Protein AF-A0A368T294-F1 (afdb_monomer_lite)

Radius of gyration: 15.67 Å; chains: 1; bounding box: 38×42×35 Å

Secondary structure (DSSP, 8-state):
-HHHHHHHHHHHTT----EEEEEETT---HHHHHHTTEEEEEESSSBHHHHHHHHHHHHTSPPPSEEEE-----SS--TTBPPHHHHHHHHTTSSSEEEESS--TTTTTS-TTHHHHHHHHHHT-----PPPPPPPHHHHHHHHHTSTT-------

Structure (mmCIF, N/CA/C/O backbone):
data_AF-A0A368T294-F1
#
_entry.id   AF-A0A368T294-F1
#
loop_
_atom_site.group_PDB
_atom_site.id
_atom_site.type_symbol
_atom_site.label_atom_id
_atom_site.label_alt_id
_atom_site.label_comp_id
_atom_site.label_asym_id
_atom_site.label_entity_id
_atom_site.label_seq_id
_atom_site.pdbx_PDB_ins_code
_atom_site.Cartn_x
_atom_site.Cartn_y
_atom_site.Cartn_z
_atom_site.occupancy
_atom_site.B_iso_or_equiv
_atom_site.auth_seq_id
_atom_site.auth_comp_id
_atom_site.auth_asym_id
_atom_site.auth_atom_id
_atom_site.pdbx_PDB_model_num
ATOM 1 N N . ALA A 1 1 ? -0.582 8.524 8.062 1.00 84.06 1 ALA A N 1
ATOM 2 C CA . ALA A 1 1 ? -1.805 9.298 7.798 1.00 84.06 1 ALA A CA 1
ATOM 3 C C . ALA A 1 1 ? -2.831 8.399 7.159 1.00 84.06 1 ALA A C 1
ATOM 5 O O . ALA A 1 1 ? -3.602 7.844 7.912 1.00 84.06 1 ALA A O 1
ATOM 6 N N . VAL A 1 2 ? -2.817 8.167 5.839 1.00 92.31 2 VAL A N 1
ATOM 7 C CA . VAL A 1 2 ? -3.851 7.325 5.200 1.00 92.31 2 VAL A CA 1
ATOM 8 C C . VAL A 1 2 ? -3.844 5.894 5.747 1.00 92.31 2 VAL A C 1
ATOM 10 O O . VAL A 1 2 ? -4.870 5.437 6.234 1.00 92.31 2 VAL A O 1
ATOM 13 N N . ALA A 1 3 ? -2.692 5.217 5.757 1.00 95.88 3 ALA A N 1
ATOM 14 C CA . ALA A 1 3 ? -2.597 3.867 6.315 1.00 95.88 3 ALA A CA 1
ATOM 15 C C . ALA A 1 3 ? -3.043 3.818 7.792 1.00 95.88 3 ALA A C 1
ATOM 17 O O . ALA A 1 3 ? -3.875 2.997 8.158 1.00 95.88 3 ALA A O 1
ATOM 18 N N . ASP A 1 4 ? -2.581 4.757 8.620 1.00 95.12 4 ASP A N 1
ATOM 19 C CA . ASP A 1 4 ? -2.956 4.825 10.043 1.00 95.12 4 ASP A CA 1
ATOM 20 C C . ASP A 1 4 ? -4.453 5.086 10.253 1.00 95.12 4 ASP A C 1
ATOM 22 O O . ASP A 1 4 ? -5.078 4.433 11.083 1.00 95.12 4 ASP A O 1
ATOM 26 N N . LEU A 1 5 ? -5.044 5.980 9.455 1.00 94.94 5 LEU A N 1
ATOM 27 C CA . LEU A 1 5 ? -6.477 6.272 9.447 1.00 94.94 5 LEU A CA 1
ATOM 28 C C . LEU A 1 5 ? -7.288 5.009 9.155 1.00 94.94 5 LEU A C 1
ATOM 30 O O . LEU A 1 5 ? -8.216 4.691 9.890 1.00 94.94 5 LEU A O 1
ATOM 34 N N . TYR A 1 6 ? -6.923 4.264 8.111 1.00 95.69 6 TYR A N 1
ATOM 35 C CA . TYR A 1 6 ? -7.619 3.027 7.762 1.00 95.69 6 TYR A CA 1
ATOM 36 C C . TYR A 1 6 ? -7.386 1.924 8.794 1.00 95.69 6 TYR A C 1
ATOM 38 O O . TYR A 1 6 ? -8.312 1.180 9.107 1.00 95.69 6 TYR A O 1
ATOM 46 N N . ARG A 1 7 ? -6.179 1.832 9.359 1.00 95.06 7 ARG A N 1
ATOM 47 C CA . ARG A 1 7 ? -5.865 0.860 10.408 1.00 95.06 7 ARG A CA 1
ATOM 48 C C . ARG A 1 7 ? -6.696 1.104 11.668 1.00 95.06 7 ARG A C 1
ATOM 50 O O . ARG A 1 7 ? -7.287 0.158 12.190 1.00 95.06 7 ARG A O 1
ATOM 57 N N . ALA A 1 8 ? -6.794 2.358 12.110 1.00 94.00 8 ALA A N 1
ATOM 58 C CA . ALA A 1 8 ? -7.639 2.757 13.233 1.00 94.00 8 ALA A CA 1
ATOM 59 C C . ALA A 1 8 ? -9.119 2.499 12.920 1.00 94.00 8 ALA A C 1
ATOM 61 O O . ALA A 1 8 ? -9.805 1.814 13.673 1.00 94.00 8 ALA A O 1
ATOM 62 N N . TRP A 1 9 ? -9.581 2.929 11.743 1.00 94.19 9 TRP A N 1
ATOM 63 C CA . TRP A 1 9 ? -10.969 2.755 11.324 1.00 94.19 9 TRP A CA 1
ATOM 64 C C . TRP A 1 9 ? -11.402 1.286 11.234 1.00 94.19 9 TRP A C 1
ATOM 66 O O . TRP A 1 9 ? -12.525 0.945 11.598 1.00 94.19 9 TRP A O 1
ATOM 76 N N . TYR A 1 10 ? -10.529 0.392 10.767 1.00 94.62 10 TYR A N 1
ATOM 77 C CA . TYR A 1 10 ? -10.791 -1.047 10.781 1.00 94.62 10 TYR A CA 1
ATOM 78 C C . TYR A 1 10 ? -10.811 -1.617 12.199 1.00 94.62 10 TYR A C 1
ATOM 80 O O . TYR A 1 10 ? -11.709 -2.399 12.516 1.00 94.62 10 TYR A O 1
ATOM 88 N N . THR A 1 11 ? -9.876 -1.192 13.052 1.00 93.44 11 THR A N 1
ATOM 89 C CA . THR A 1 11 ? -9.795 -1.627 14.455 1.00 93.44 11 THR A CA 1
ATOM 90 C C . THR A 1 11 ? -11.066 -1.266 15.225 1.00 93.44 11 THR A C 1
ATOM 92 O O . THR A 1 11 ? -11.658 -2.143 15.851 1.00 93.44 11 THR A O 1
ATOM 95 N N . ASP A 1 12 ? -11.568 -0.036 15.080 1.00 92.62 12 ASP A N 1
ATOM 96 C CA . ASP A 1 12 ? -12.815 0.427 15.715 1.00 92.62 12 ASP A CA 1
ATOM 97 C C . ASP A 1 12 ? -14.046 -0.390 15.289 1.00 92.62 12 ASP A C 1
ATOM 99 O O . ASP A 1 12 ? -15.058 -0.447 15.988 1.00 92.62 12 ASP A O 1
ATOM 103 N N . ARG A 1 13 ? -13.965 -1.052 14.132 1.00 91.00 13 ARG A N 1
ATOM 104 C CA . ARG A 1 13 ? -15.026 -1.890 13.559 1.00 91.00 13 ARG A CA 1
ATOM 105 C C . ARG A 1 13 ? -14.821 -3.381 13.834 1.00 91.00 13 ARG A C 1
ATOM 107 O O . ARG A 1 13 ? -15.567 -4.197 13.293 1.00 91.00 13 ARG A O 1
ATOM 114 N N . GLY A 1 14 ? -13.805 -3.747 14.617 1.00 92.75 14 GLY A N 1
ATOM 115 C CA . GLY A 1 14 ? -13.448 -5.138 14.898 1.00 92.75 14 GLY A CA 1
ATOM 116 C C . GLY A 1 14 ? -12.952 -5.912 13.672 1.00 92.75 14 GLY A C 1
ATOM 117 O O . GLY A 1 14 ? -13.046 -7.139 13.645 1.00 92.75 14 GLY A O 1
ATOM 118 N N . LEU A 1 15 ? -12.464 -5.220 12.637 1.00 92.88 15 LEU A N 1
ATOM 119 C CA . LEU A 1 15 ? -11.880 -5.850 11.455 1.00 92.88 15 LEU A CA 1
ATOM 120 C C . LEU A 1 15 ? -10.374 -6.068 11.652 1.00 92.88 15 LEU A C 1
ATOM 122 O O . LEU A 1 15 ? -9.701 -5.209 12.224 1.00 92.88 15 LEU A O 1
ATOM 126 N N . PRO A 1 16 ? -9.807 -7.171 11.130 1.00 90.19 16 PRO A N 1
ATOM 127 C CA . PRO A 1 16 ? -8.362 -7.335 11.065 1.00 90.19 16 PRO A CA 1
ATOM 128 C C . PRO A 1 16 ? -7.721 -6.202 10.260 1.00 90.19 16 PRO A C 1
ATOM 130 O O . PRO A 1 16 ? -8.115 -5.938 9.125 1.00 90.19 16 PRO A O 1
ATOM 133 N N . ALA A 1 17 ? -6.736 -5.542 10.864 1.00 93.56 17 ALA A N 1
ATOM 134 C CA . ALA A 1 17 ? -5.978 -4.437 10.281 1.00 93.56 17 ALA A CA 1
ATOM 135 C C . ALA A 1 17 ? -4.486 -4.810 10.140 1.00 93.56 17 ALA A C 1
ATOM 137 O O . ALA A 1 17 ? -3.585 -4.009 10.392 1.00 93.56 17 ALA A O 1
ATOM 138 N N . ASP A 1 18 ? -4.239 -6.079 9.803 1.00 96.50 18 ASP A N 1
ATOM 139 C CA . ASP A 1 18 ? -2.938 -6.756 9.779 1.00 96.50 18 ASP A CA 1
ATOM 140 C C . ASP A 1 18 ? -2.410 -7.019 8.358 1.00 96.50 18 ASP A C 1
ATOM 142 O O . ASP A 1 18 ? -1.285 -7.497 8.201 1.00 96.50 18 ASP A O 1
ATOM 146 N N . ARG A 1 19 ? -3.173 -6.651 7.322 1.00 97.88 19 ARG A N 1
ATOM 147 C CA . ARG A 1 19 ? -2.747 -6.685 5.919 1.00 97.88 19 ARG A CA 1
ATOM 148 C C . ARG A 1 19 ? -2.519 -5.274 5.393 1.00 97.88 19 ARG A C 1
ATOM 150 O O . ARG A 1 19 ? -3.467 -4.500 5.308 1.00 97.88 19 ARG A O 1
ATOM 157 N N . LEU A 1 20 ? -1.304 -4.972 4.955 1.00 98.50 20 LEU A N 1
ATOM 158 C CA . LEU A 1 20 ? -0.976 -3.757 4.215 1.00 98.50 20 LEU A CA 1
ATOM 159 C C . LEU A 1 20 ? -1.048 -4.020 2.707 1.00 98.50 20 LEU A C 1
ATOM 161 O O . LEU A 1 20 ? -0.514 -5.018 2.213 1.00 98.50 20 LEU A O 1
ATOM 165 N N . LEU A 1 21 ? -1.664 -3.101 1.971 1.00 98.19 21 LEU A N 1
ATOM 166 C CA . LEU A 1 21 ? -1.619 -3.045 0.516 1.00 98.19 21 LEU A CA 1
ATOM 167 C C . LEU A 1 21 ? -0.925 -1.746 0.101 1.00 98.19 21 LEU A C 1
ATOM 169 O O . LEU A 1 21 ? -1.512 -0.670 0.175 1.00 98.19 21 LEU A O 1
ATOM 173 N N . ALA A 1 22 ? 0.338 -1.854 -0.303 1.00 97.81 22 ALA A N 1
ATOM 174 C CA . ALA A 1 22 ? 1.094 -0.754 -0.878 1.00 97.81 22 ALA A CA 1
ATOM 175 C C . ALA A 1 22 ? 0.805 -0.661 -2.378 1.00 97.81 22 ALA A C 1
ATOM 177 O O . ALA A 1 22 ? 1.012 -1.619 -3.122 1.00 97.81 22 ALA A O 1
ATOM 178 N N . GLU A 1 23 ? 0.327 0.494 -2.814 1.00 95.44 23 GLU A N 1
ATOM 179 C CA . GLU A 1 23 ? -0.149 0.742 -4.169 1.00 95.44 23 GLU A CA 1
ATOM 180 C C . GLU A 1 23 ? 0.636 1.902 -4.783 1.00 95.44 23 GLU A C 1
ATOM 182 O O . GLU A 1 23 ? 0.972 2.869 -4.089 1.00 95.44 23 GLU A O 1
ATOM 187 N N . SER A 1 24 ? 0.952 1.813 -6.074 1.00 91.56 24 SER A N 1
ATOM 188 C CA . SER A 1 24 ? 1.725 2.834 -6.785 1.00 91.56 24 SER A CA 1
ATOM 189 C C . SER A 1 24 ? 0.936 3.461 -7.928 1.00 91.56 24 SER A C 1
ATOM 191 O O . SER A 1 24 ? 0.441 2.763 -8.815 1.00 91.56 24 SER A O 1
ATOM 193 N N . PHE A 1 25 ? 0.928 4.793 -7.962 1.00 89.75 25 PHE A N 1
ATOM 194 C CA . PHE A 1 25 ? 0.361 5.610 -9.034 1.00 89.75 25 PHE A CA 1
ATOM 195 C C . PHE A 1 25 ? -1.076 5.210 -9.411 1.00 89.75 25 PHE A C 1
ATOM 197 O O . PHE A 1 25 ? -1.956 5.206 -8.562 1.00 89.75 25 PHE A O 1
ATOM 204 N N . LEU A 1 26 ? -1.319 4.882 -10.684 1.00 85.88 26 LEU A N 1
ATOM 205 C CA . LEU A 1 26 ? -2.618 4.485 -11.225 1.00 85.88 26 LEU A CA 1
ATOM 206 C C . LEU A 1 26 ? -3.018 3.039 -10.876 1.00 85.88 26 LEU A C 1
ATOM 208 O O . LEU A 1 26 ? -4.171 2.682 -11.109 1.00 85.88 26 LEU A O 1
ATOM 212 N N . LEU A 1 27 ? -2.123 2.199 -10.327 1.00 88.38 27 LEU A N 1
ATOM 213 C CA . LEU A 1 27 ? -2.508 0.877 -9.800 1.00 88.38 27 LEU A CA 1
ATOM 214 C C . LEU A 1 27 ? -3.073 1.016 -8.383 1.00 88.38 27 LEU A C 1
ATOM 216 O O . LEU A 1 27 ? -2.511 0.471 -7.437 1.00 88.38 27 LEU A O 1
ATOM 220 N N . LEU A 1 28 ? -4.186 1.734 -8.251 1.00 91.25 28 LEU A N 1
ATOM 221 C CA . LEU A 1 28 ? -5.004 1.709 -7.043 1.00 91.25 28 LEU A CA 1
ATOM 222 C C . LEU A 1 28 ? -6.195 0.775 -7.270 1.00 91.25 28 LEU A C 1
ATOM 224 O O . LEU A 1 28 ? -6.862 0.854 -8.303 1.00 91.25 28 LEU A O 1
ATOM 228 N N . ASP A 1 29 ? -6.517 -0.053 -6.284 1.00 92.75 29 ASP A N 1
ATOM 229 C CA . ASP A 1 29 ? -7.761 -0.817 -6.213 1.00 92.75 29 ASP A CA 1
ATOM 230 C C . ASP A 1 29 ? -8.428 -0.616 -4.836 1.00 92.75 29 ASP A C 1
ATOM 232 O O . ASP A 1 29 ? -8.483 -1.539 -4.011 1.00 92.75 29 ASP A O 1
ATOM 236 N N . PRO A 1 30 ? -8.975 0.592 -4.557 1.00 92.25 30 PRO A N 1
ATOM 237 C CA . PRO A 1 30 ? -9.595 0.896 -3.267 1.00 92.25 30 PRO A CA 1
ATOM 238 C C . PRO A 1 30 ? -10.767 -0.034 -2.946 1.00 92.25 30 PRO A C 1
ATOM 240 O O . PRO A 1 30 ? -11.033 -0.328 -1.782 1.00 92.25 30 PRO A O 1
ATOM 243 N N . TRP A 1 31 ? -11.466 -0.531 -3.974 1.00 94.19 31 TRP A N 1
ATOM 244 C CA . TRP A 1 31 ? -12.548 -1.490 -3.781 1.00 94.19 31 TRP A CA 1
ATOM 245 C C . TRP A 1 31 ? -12.018 -2.801 -3.211 1.00 94.19 31 TRP A C 1
ATOM 247 O O . TRP A 1 31 ? -12.561 -3.289 -2.217 1.00 94.19 31 TRP A O 1
ATOM 257 N N . GLN A 1 32 ? -10.958 -3.371 -3.800 1.00 95.00 32 GLN A N 1
ATOM 258 C CA . GLN A 1 32 ? -10.364 -4.588 -3.252 1.00 95.00 32 GLN A CA 1
ATOM 259 C C . GLN A 1 32 ? -9.772 -4.323 -1.879 1.00 95.00 32 GLN A C 1
ATOM 261 O O . GLN A 1 32 ? -10.055 -5.114 -0.987 1.00 95.00 32 GLN A O 1
ATOM 266 N N . ALA A 1 33 ? -9.054 -3.211 -1.681 1.00 95.06 33 ALA A N 1
ATOM 267 C CA . ALA A 1 33 ? -8.488 -2.847 -0.384 1.00 95.06 33 ALA A CA 1
ATOM 268 C C . ALA A 1 33 ? -9.549 -2.897 0.730 1.00 95.06 33 ALA A C 1
ATOM 270 O O . ALA A 1 33 ? -9.361 -3.574 1.740 1.00 9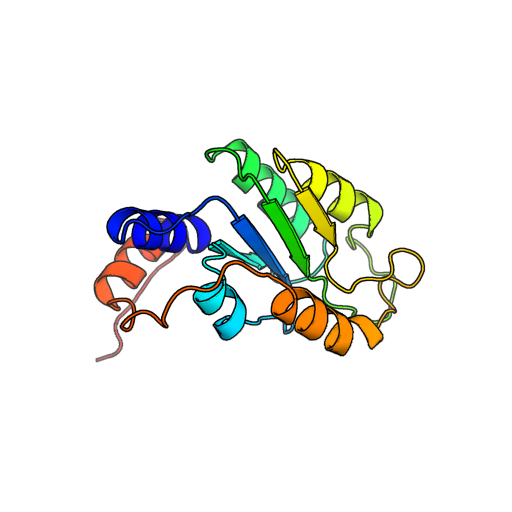5.06 33 ALA A O 1
ATOM 271 N N . LEU A 1 34 ? -10.713 -2.280 0.503 1.00 95.12 34 LEU A N 1
ATOM 272 C CA . LEU A 1 34 ? -11.840 -2.322 1.435 1.00 95.12 34 LEU A CA 1
ATOM 273 C C . LEU A 1 34 ? -12.429 -3.729 1.575 1.00 95.12 34 LEU A C 1
ATOM 275 O O . LEU A 1 34 ? -12.617 -4.225 2.688 1.00 95.12 34 LEU A O 1
ATOM 279 N N . ARG A 1 35 ? -12.704 -4.409 0.455 1.00 95.50 35 ARG A N 1
ATOM 280 C CA . ARG A 1 35 ? -13.352 -5.726 0.476 1.00 95.50 35 ARG A CA 1
ATOM 281 C C . ARG A 1 35 ? -12.482 -6.779 1.159 1.00 95.50 35 ARG A C 1
ATOM 283 O O . ARG A 1 35 ? -13.042 -7.723 1.709 1.00 95.50 35 ARG A O 1
ATOM 290 N N . THR A 1 36 ? -11.158 -6.642 1.150 1.00 95.19 36 THR A N 1
ATOM 291 C CA . THR A 1 36 ? -10.208 -7.565 1.792 1.00 95.19 36 THR A CA 1
ATOM 292 C C . THR A 1 36 ? -9.698 -7.079 3.145 1.00 95.19 36 THR A C 1
ATOM 294 O O . THR A 1 36 ? -8.850 -7.756 3.729 1.00 95.19 36 THR A O 1
ATOM 297 N N . GLY A 1 37 ? -10.177 -5.934 3.647 1.00 94.94 37 GLY A N 1
ATOM 298 C CA . GLY A 1 37 ? -9.700 -5.341 4.903 1.00 94.94 37 GLY A CA 1
ATOM 299 C C . GLY A 1 37 ? -8.209 -5.000 4.861 1.00 94.94 37 GLY A C 1
ATOM 300 O O . GLY A 1 37 ? -7.508 -5.127 5.854 1.00 94.94 37 GLY A O 1
ATOM 301 N N . SER A 1 38 ? -7.690 -4.662 3.680 1.00 97.25 38 SER A N 1
ATOM 302 C CA . SER A 1 38 ? -6.298 -4.243 3.517 1.00 97.25 38 SER A CA 1
ATOM 303 C C . SER A 1 38 ? -6.172 -2.767 3.837 1.00 97.25 38 SER A C 1
ATOM 305 O O . SER A 1 38 ? -6.954 -1.948 3.350 1.00 97.25 38 SER A O 1
ATOM 307 N N . VAL A 1 39 ? -5.196 -2.438 4.672 1.00 97.88 39 VAL A N 1
ATOM 308 C CA . VAL A 1 39 ? -4.801 -1.070 4.976 1.00 97.88 39 VAL A CA 1
ATOM 309 C C . VAL A 1 39 ? -4.079 -0.513 3.743 1.00 97.88 39 VAL A C 1
ATOM 311 O O . VAL A 1 39 ? -3.045 -1.066 3.363 1.00 97.88 39 VAL A O 1
ATOM 314 N N . PRO A 1 40 ? -4.599 0.533 3.081 1.00 97.19 40 PRO A N 1
ATOM 315 C CA . PRO A 1 40 ? -3.956 1.105 1.910 1.00 97.19 40 PRO A CA 1
ATOM 316 C C . PRO A 1 40 ? -2.751 1.962 2.306 1.00 97.19 40 PRO A C 1
ATOM 318 O O . PRO A 1 40 ? -2.822 2.809 3.200 1.00 97.19 40 PRO A O 1
ATOM 321 N N . TYR A 1 41 ? -1.654 1.790 1.579 1.00 97.38 41 TYR A N 1
ATOM 322 C CA . TYR A 1 41 ? -0.525 2.709 1.562 1.00 97.38 41 TYR A CA 1
ATOM 323 C C . TYR A 1 41 ? -0.310 3.181 0.130 1.00 97.38 41 TYR A C 1
ATOM 325 O O . TYR A 1 41 ? 0.024 2.387 -0.746 1.00 97.38 41 TYR A O 1
ATOM 333 N N 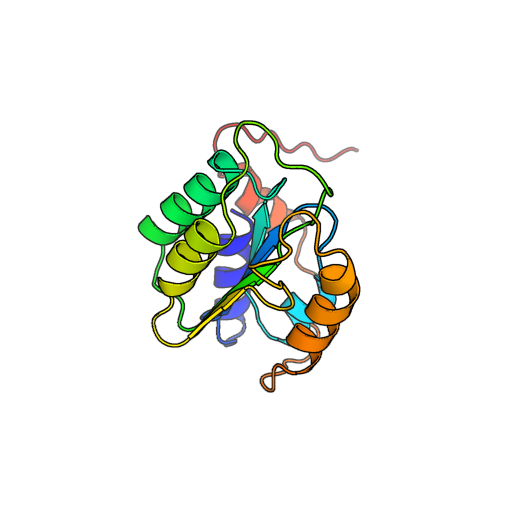. TRP A 1 42 ? -0.483 4.474 -0.121 1.00 95.44 42 TRP A N 1
ATOM 334 C CA . TRP A 1 42 ? -0.335 5.027 -1.463 1.00 95.44 42 TRP A CA 1
ATOM 335 C C . TRP A 1 42 ? 1.040 5.645 -1.653 1.00 95.44 42 TRP A C 1
ATOM 337 O O . TRP A 1 42 ? 1.478 6.501 -0.886 1.00 95.44 42 TRP A O 1
ATOM 347 N N . SER A 1 43 ? 1.697 5.208 -2.715 1.00 92.94 43 SER A N 1
ATOM 348 C CA . SER A 1 43 ? 2.976 5.711 -3.188 1.00 92.94 43 SER A CA 1
ATOM 349 C C . SER A 1 43 ? 2.805 6.333 -4.570 1.00 92.94 43 SER A C 1
ATOM 351 O O . SER A 1 43 ? 1.975 5.897 -5.369 1.00 92.94 43 SER A O 1
ATOM 353 N N . VAL A 1 44 ? 3.585 7.372 -4.871 1.00 88.50 44 VAL A N 1
ATOM 354 C CA . VAL A 1 44 ? 3.436 8.085 -6.147 1.00 88.50 44 VAL A CA 1
ATOM 355 C C . VAL A 1 44 ? 3.952 7.241 -7.312 1.00 88.50 44 VAL A C 1
ATOM 357 O O . VAL A 1 44 ? 3.262 7.132 -8.309 1.00 88.50 44 VAL A O 1
ATOM 360 N N . PHE A 1 45 ? 5.129 6.622 -7.186 1.00 90.75 45 PHE A N 1
ATOM 361 C CA . PHE A 1 45 ? 5.759 5.776 -8.210 1.00 90.75 45 PHE A CA 1
ATOM 362 C C . PHE A 1 45 ? 6.634 4.702 -7.554 1.00 90.75 45 PHE A C 1
ATOM 364 O O . PHE A 1 45 ? 6.914 4.775 -6.361 1.00 90.75 45 PHE A O 1
ATOM 371 N N . GLY A 1 46 ? 7.133 3.748 -8.345 1.00 92.31 46 GLY A N 1
ATOM 372 C CA . GLY A 1 46 ? 8.078 2.712 -7.907 1.00 92.31 46 GLY A CA 1
ATOM 373 C C . GLY A 1 46 ? 9.502 3.211 -7.605 1.00 92.31 46 GLY A C 1
ATOM 374 O O . GLY A 1 46 ? 10.456 2.462 -7.801 1.00 92.31 46 GLY A O 1
ATOM 375 N N . THR A 1 47 ? 9.677 4.465 -7.183 1.00 95.44 47 THR A N 1
ATOM 376 C CA . THR A 1 47 ? 10.995 5.067 -6.923 1.00 95.44 47 THR A CA 1
ATOM 377 C C . THR A 1 47 ? 11.577 4.634 -5.580 1.00 95.44 47 THR A C 1
ATOM 379 O O . THR A 1 47 ? 10.861 4.226 -4.666 1.00 95.44 47 THR A O 1
ATOM 382 N N . GLU A 1 48 ? 12.888 4.789 -5.432 1.00 96.31 48 GLU A N 1
ATOM 383 C CA . GLU A 1 48 ? 13.602 4.539 -4.182 1.00 96.31 48 GLU A CA 1
ATOM 384 C C . GLU A 1 48 ? 13.126 5.458 -3.054 1.00 96.31 48 GLU A C 1
ATOM 386 O O . GLU A 1 48 ? 12.926 4.997 -1.936 1.00 96.31 48 GLU A O 1
ATOM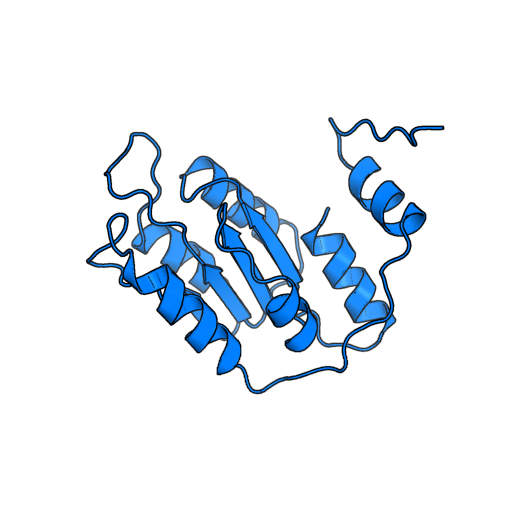 391 N N . THR A 1 49 ? 12.820 6.726 -3.342 1.00 95.94 49 THR A N 1
ATOM 392 C CA . THR A 1 49 ? 12.214 7.636 -2.356 1.00 95.94 49 THR A CA 1
ATOM 393 C C . THR A 1 49 ? 10.862 7.121 -1.858 1.00 95.94 49 THR A C 1
ATOM 395 O O . THR A 1 49 ? 10.592 7.155 -0.658 1.00 95.94 49 THR A O 1
ATOM 398 N N . ALA A 1 50 ? 10.013 6.613 -2.755 1.00 96.19 50 ALA A N 1
ATOM 399 C CA . 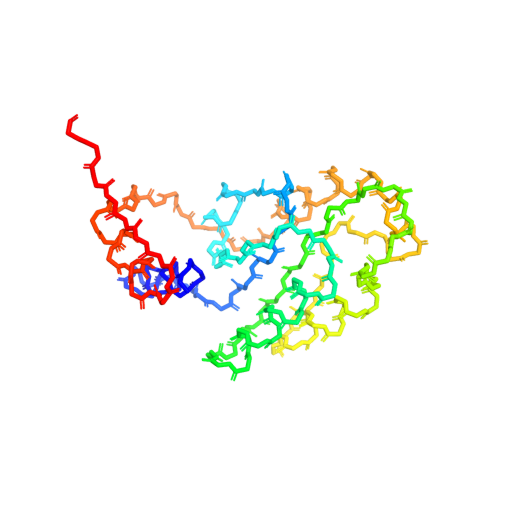ALA A 1 50 ? 8.721 6.052 -2.376 1.00 96.19 50 ALA A CA 1
ATOM 400 C C . ALA A 1 50 ? 8.875 4.768 -1.547 1.00 96.19 50 ALA A C 1
ATOM 402 O O . ALA A 1 50 ? 8.193 4.594 -0.536 1.00 96.19 50 ALA A O 1
ATOM 403 N N . ARG A 1 51 ? 9.813 3.896 -1.933 1.00 97.62 51 ARG A N 1
ATOM 404 C CA . ARG A 1 51 ? 10.141 2.677 -1.189 1.00 97.62 51 ARG A CA 1
ATOM 405 C C . ARG A 1 51 ? 10.696 2.988 0.201 1.00 97.62 51 ARG A C 1
ATOM 407 O O . ARG A 1 51 ? 10.268 2.377 1.178 1.00 97.62 51 ARG A O 1
ATOM 414 N N . ALA A 1 52 ? 11.608 3.951 0.305 1.00 97.56 52 ALA A N 1
ATOM 415 C CA . ALA A 1 52 ? 12.159 4.417 1.573 1.00 97.56 52 ALA A CA 1
ATOM 416 C C . ALA A 1 52 ? 11.067 5.014 2.472 1.00 97.56 52 ALA A C 1
ATOM 418 O O . ALA A 1 52 ? 11.045 4.739 3.667 1.00 97.56 52 ALA A O 1
ATOM 419 N N . GLY A 1 53 ? 10.108 5.751 1.900 1.00 96.75 53 GLY A N 1
ATOM 420 C CA . GLY A 1 53 ? 8.931 6.233 2.624 1.00 96.75 53 GLY A CA 1
ATOM 421 C C . GLY A 1 53 ? 8.062 5.102 3.186 1.00 96.75 53 GLY A C 1
ATOM 422 O O . GLY A 1 53 ? 7.557 5.216 4.305 1.00 96.75 53 GLY A O 1
ATOM 423 N N . LEU A 1 54 ? 7.899 3.999 2.447 1.00 98.06 54 LEU A N 1
ATOM 424 C CA . LEU A 1 54 ? 7.206 2.809 2.949 1.00 98.06 54 LEU A CA 1
ATOM 425 C C . LEU A 1 54 ? 8.016 2.122 4.055 1.00 98.06 54 LEU A C 1
ATOM 427 O O . LEU A 1 54 ? 7.452 1.750 5.077 1.00 98.06 54 LEU A O 1
ATOM 431 N N . ALA A 1 55 ? 9.330 1.978 3.883 1.00 98.25 55 ALA A N 1
ATOM 432 C CA . ALA A 1 55 ? 10.196 1.390 4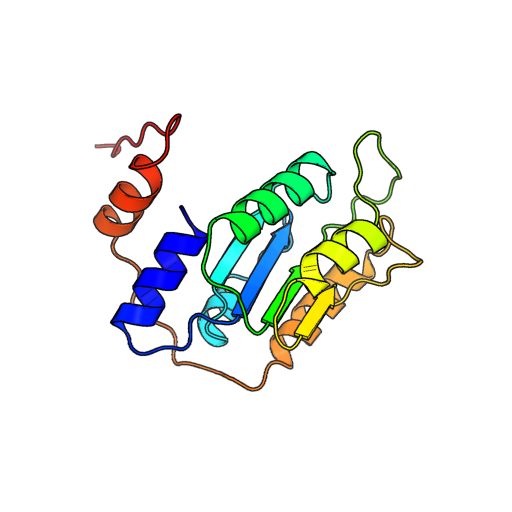.901 1.00 98.25 55 ALA A CA 1
ATOM 433 C C . ALA A 1 55 ? 10.156 2.194 6.212 1.00 98.25 55 ALA A C 1
ATOM 435 O O . ALA A 1 55 ? 9.886 1.620 7.262 1.00 98.25 55 ALA A O 1
ATOM 436 N N . ALA A 1 56 ? 10.301 3.519 6.139 1.00 97.50 56 ALA A N 1
ATOM 437 C CA . ALA A 1 56 ? 10.209 4.399 7.301 1.00 97.50 56 ALA A CA 1
ATOM 438 C C . ALA A 1 56 ? 8.828 4.329 7.976 1.00 97.50 56 ALA A C 1
ATOM 440 O O . ALA A 1 56 ? 8.727 4.350 9.199 1.00 97.50 56 ALA A O 1
ATOM 441 N N . TYR A 1 57 ? 7.752 4.198 7.190 1.00 97.38 57 TYR A N 1
ATOM 442 C CA . TYR A 1 57 ? 6.417 3.957 7.736 1.00 97.38 57 TYR A CA 1
ATOM 443 C C . TYR A 1 57 ? 6.344 2.639 8.521 1.00 97.38 57 TYR A C 1
ATOM 445 O O . TYR A 1 57 ? 5.816 2.608 9.630 1.00 97.38 57 TYR A O 1
ATOM 453 N N . LEU A 1 58 ? 6.897 1.565 7.956 1.00 98.12 58 LEU A N 1
ATOM 454 C CA . LEU A 1 58 ? 6.935 0.247 8.585 1.00 98.12 58 LEU A CA 1
ATOM 455 C C . LEU A 1 58 ? 7.831 0.204 9.833 1.00 98.12 58 LEU A C 1
ATOM 457 O O . LEU A 1 58 ? 7.593 -0.626 10.703 1.00 98.12 58 LEU A O 1
ATOM 461 N N . ASP A 1 59 ? 8.850 1.064 9.930 1.00 97.81 59 ASP A N 1
ATOM 462 C CA . ASP A 1 59 ? 9.707 1.186 11.122 1.00 97.81 59 ASP A CA 1
ATOM 463 C C . ASP A 1 59 ? 8.965 1.807 12.315 1.00 97.81 59 ASP A C 1
ATOM 465 O O . ASP A 1 59 ? 9.299 1.527 13.463 1.00 97.81 59 ASP A O 1
ATOM 469 N N . GLY A 1 60 ? 7.958 2.645 12.050 1.00 95.94 60 GLY A N 1
ATOM 470 C CA . GLY A 1 60 ? 7.223 3.400 13.067 1.00 95.94 60 GLY A CA 1
ATOM 471 C C . GLY A 1 60 ? 5.829 2.865 13.399 1.00 95.94 60 GLY A C 1
ATOM 472 O O . GLY A 1 60 ? 5.059 3.576 14.040 1.00 95.94 60 GLY A O 1
ATOM 473 N N . THR A 1 61 ? 5.456 1.670 12.936 1.00 96.19 61 THR A N 1
ATOM 474 C CA . THR A 1 61 ? 4.099 1.124 13.109 1.00 96.19 61 THR A CA 1
ATOM 475 C C . THR A 1 61 ? 4.128 -0.328 13.574 1.00 96.19 61 THR A C 1
ATOM 477 O O . THR A 1 61 ? 5.117 -1.034 13.380 1.00 96.19 61 THR A O 1
ATOM 480 N N . ASP A 1 62 ? 3.022 -0.797 14.155 1.00 96.31 62 ASP A N 1
ATOM 481 C CA . ASP A 1 62 ? 2.898 -2.199 14.550 1.00 96.31 62 ASP A CA 1
ATOM 482 C C . ASP A 1 62 ? 3.067 -3.125 13.333 1.00 96.31 62 ASP A C 1
ATOM 484 O O . ASP A 1 62 ? 2.520 -2.831 12.262 1.00 96.31 62 ASP A O 1
ATOM 488 N N . PRO A 1 63 ? 3.745 -4.278 13.463 1.00 97.44 63 PRO A N 1
ATOM 489 C CA . PRO A 1 63 ? 3.979 -5.172 12.337 1.00 97.44 63 PRO A CA 1
ATOM 490 C C . PRO A 1 63 ? 2.691 -5.624 11.638 1.00 97.44 63 PRO A C 1
ATOM 492 O O . PRO A 1 63 ? 1.671 -5.894 12.278 1.00 97.44 63 PRO A O 1
ATOM 495 N N . TYR A 1 64 ? 2.766 -5.766 10.318 1.00 98.50 64 TYR A N 1
ATOM 496 C CA . TYR A 1 64 ? 1.723 -6.383 9.502 1.00 98.50 64 TYR A CA 1
ATOM 497 C C . TYR A 1 64 ? 1.992 -7.883 9.355 1.00 98.50 64 TYR A C 1
ATOM 499 O O . TYR A 1 64 ? 3.138 -8.308 9.214 1.00 98.50 64 TYR A O 1
ATOM 507 N N . ASP A 1 65 ? 0.941 -8.699 9.359 1.00 98.19 65 ASP A N 1
ATOM 508 C CA . ASP A 1 65 ? 1.035 -10.119 9.009 1.00 98.19 65 ASP A CA 1
ATOM 509 C C . ASP A 1 65 ? 1.281 -10.313 7.521 1.00 98.19 65 ASP A C 1
ATOM 511 O O . ASP A 1 65 ? 2.027 -11.208 7.119 1.00 98.19 65 ASP A O 1
ATOM 515 N N . GLU A 1 66 ? 0.679 -9.456 6.709 1.00 98.50 66 GLU A N 1
ATOM 516 C CA . GLU A 1 66 ? 0.737 -9.549 5.264 1.00 98.50 66 GLU A CA 1
ATOM 517 C C . GLU A 1 66 ? 1.051 -8.182 4.657 1.00 98.50 66 GLU A C 1
ATOM 519 O O . GLU A 1 66 ? 0.393 -7.195 4.975 1.00 98.50 66 GLU A O 1
ATOM 524 N N . ILE A 1 67 ? 2.043 -8.115 3.771 1.00 98.69 67 ILE A N 1
ATOM 525 C CA . ILE A 1 67 ? 2.365 -6.918 2.992 1.00 98.69 67 ILE A CA 1
ATOM 526 C C . ILE A 1 67 ? 2.328 -7.297 1.517 1.00 98.69 67 ILE A C 1
ATOM 528 O O . ILE A 1 67 ? 3.109 -8.121 1.036 1.00 98.69 67 ILE A O 1
ATOM 532 N N . ARG A 1 68 ? 1.411 -6.674 0.782 1.00 98.12 68 ARG A N 1
ATOM 533 C CA . ARG A 1 68 ? 1.313 -6.787 -0.672 1.00 98.12 68 ARG A CA 1
ATOM 534 C C . ARG A 1 68 ? 1.734 -5.482 -1.308 1.00 98.12 68 ARG A C 1
ATOM 536 O O . ARG A 1 68 ? 1.247 -4.433 -0.907 1.00 98.12 68 ARG A O 1
ATOM 543 N N . VAL A 1 69 ? 2.584 -5.557 -2.322 1.00 97.88 69 VAL A N 1
ATOM 544 C CA . VAL A 1 69 ? 3.026 -4.386 -3.082 1.00 97.88 69 VAL A CA 1
ATOM 545 C C . VAL A 1 69 ? 2.560 -4.515 -4.527 1.00 97.88 69 VAL A C 1
ATOM 547 O O . VAL A 1 69 ? 2.818 -5.532 -5.175 1.00 97.88 69 VAL A O 1
ATOM 550 N N . LEU A 1 70 ? 1.879 -3.491 -5.030 1.00 96.50 70 LEU A N 1
ATOM 551 C CA . LEU A 1 70 ? 1.568 -3.294 -6.442 1.00 96.50 70 LEU A CA 1
ATOM 552 C C . LEU A 1 70 ? 2.507 -2.229 -6.993 1.00 96.50 70 LEU A C 1
ATOM 554 O O . LEU A 1 70 ? 2.576 -1.132 -6.446 1.00 96.50 70 LEU A O 1
ATOM 558 N N . LEU A 1 71 ? 3.200 -2.534 -8.088 1.00 94.50 71 LEU A N 1
ATOM 559 C CA . LEU A 1 71 ? 4.129 -1.599 -8.718 1.00 94.50 71 LEU A CA 1
ATOM 560 C C . LEU A 1 71 ? 3.609 -1.161 -10.084 1.00 94.50 71 LEU A C 1
ATOM 562 O O . LEU A 1 71 ? 3.264 -1.990 -10.930 1.00 94.50 71 LEU A O 1
ATOM 566 N N . PHE A 1 72 ? 3.583 0.153 -10.300 1.00 91.94 72 PHE A N 1
ATOM 567 C CA . PHE A 1 72 ? 3.292 0.732 -11.605 1.00 91.94 72 PHE A CA 1
ATOM 568 C C . PHE A 1 72 ? 4.495 0.578 -12.538 1.00 91.94 72 PHE A C 1
ATOM 570 O O . PHE A 1 72 ? 5.597 1.047 -12.245 1.00 91.94 72 PHE A O 1
ATOM 577 N N . ASN A 1 73 ? 4.258 -0.065 -13.679 1.00 89.62 73 ASN A N 1
ATOM 578 C CA . ASN A 1 73 ? 5.244 -0.287 -14.728 1.00 89.62 73 ASN A CA 1
ATOM 579 C C . ASN A 1 73 ? 5.209 0.869 -15.731 1.00 89.62 73 ASN A C 1
ATOM 581 O O . ASN A 1 73 ? 4.241 1.023 -16.472 1.00 89.62 73 ASN A O 1
ATOM 585 N N . HIS A 1 74 ? 6.269 1.677 -15.748 1.00 87.06 74 HIS A N 1
ATOM 586 C CA . HIS A 1 74 ? 6.398 2.843 -16.628 1.00 87.06 74 HIS A CA 1
ATOM 587 C C . HIS A 1 74 ? 7.306 2.587 -17.845 1.00 87.06 74 HIS A C 1
ATOM 589 O O . HIS A 1 74 ? 7.541 3.487 -18.645 1.00 87.06 74 HIS A O 1
ATOM 595 N N . GLY A 1 75 ? 7.793 1.353 -18.019 1.00 90.75 75 GLY A N 1
ATOM 596 C CA . GLY A 1 75 ? 8.404 0.881 -19.262 1.00 90.75 75 GLY A CA 1
ATOM 597 C C . GLY A 1 75 ? 9.887 1.188 -19.456 1.00 90.75 75 GLY A C 1
ATOM 598 O O . GLY A 1 75 ? 10.483 0.669 -20.397 1.00 90.75 75 GLY A O 1
ATOM 599 N N . THR A 1 76 ? 10.512 1.978 -18.588 1.00 89.81 76 THR A N 1
ATOM 600 C CA . THR A 1 76 ? 11.926 2.337 -18.729 1.00 89.81 76 THR A CA 1
ATOM 601 C C . THR A 1 76 ? 12.655 2.232 -17.408 1.00 89.81 76 THR A C 1
ATOM 603 O O . THR A 1 76 ? 12.079 2.470 -16.355 1.00 89.81 76 THR A O 1
ATOM 606 N N . ASP A 1 77 ? 13.938 1.905 -17.467 1.00 88.81 77 ASP A N 1
ATOM 607 C CA . ASP A 1 77 ? 14.821 2.104 -16.330 1.00 88.81 77 ASP A CA 1
ATOM 608 C C . ASP A 1 77 ? 15.077 3.613 -16.210 1.00 88.81 77 ASP A C 1
ATOM 610 O O . ASP A 1 77 ? 15.478 4.263 -17.179 1.00 88.81 77 ASP A O 1
ATOM 614 N N . SER A 1 78 ? 14.760 4.193 -15.054 1.00 87.06 78 SER A N 1
ATOM 615 C CA . SER A 1 78 ? 14.912 5.624 -14.784 1.00 87.06 78 SER A CA 1
ATOM 616 C C . SER A 1 78 ? 15.822 5.845 -13.582 1.00 87.06 78 SER A C 1
ATOM 618 O O . SER A 1 78 ? 15.898 5.014 -12.675 1.00 87.06 78 SER A O 1
ATOM 620 N N . ILE A 1 79 ? 16.484 7.002 -13.525 1.00 89.56 79 ILE A N 1
ATOM 621 C CA . ILE A 1 79 ? 17.251 7.392 -12.336 1.00 89.56 79 ILE A CA 1
ATOM 622 C C . ILE A 1 79 ? 16.306 7.422 -11.126 1.00 89.56 79 ILE A C 1
ATOM 624 O O . ILE A 1 79 ? 15.210 7.979 -11.197 1.00 89.56 79 ILE A O 1
ATOM 628 N N . GLY A 1 80 ? 16.722 6.794 -10.026 1.00 91.62 80 GLY A N 1
ATOM 629 C CA . GLY A 1 80 ? 15.936 6.716 -8.793 1.00 91.62 80 GLY A CA 1
ATOM 630 C C . GLY A 1 80 ? 14.829 5.658 -8.794 1.00 91.62 80 GLY A C 1
ATOM 631 O O . GLY A 1 80 ? 14.056 5.613 -7.839 1.00 91.62 80 GLY A O 1
ATOM 632 N N . LEU A 1 81 ? 14.731 4.806 -9.820 1.00 95.12 81 LEU A N 1
ATOM 633 C CA . LEU A 1 81 ? 13.868 3.625 -9.795 1.00 95.12 81 LEU A CA 1
ATOM 634 C C . LEU A 1 81 ? 14.379 2.617 -8.753 1.00 95.12 81 LEU A C 1
ATOM 636 O O . LEU A 1 81 ? 15.539 2.216 -8.811 1.00 95.12 81 LEU A O 1
ATOM 640 N N . ALA A 1 82 ? 13.517 2.178 -7.833 1.00 96.56 82 ALA A N 1
ATOM 641 C CA . ALA A 1 82 ? 13.834 1.045 -6.966 1.00 96.56 82 ALA A CA 1
ATOM 642 C C . ALA A 1 82 ? 13.609 -0.262 -7.724 1.00 96.56 82 ALA A C 1
ATOM 644 O O . ALA A 1 82 ? 12.602 -0.407 -8.426 1.00 96.56 82 ALA A O 1
ATOM 645 N N . SER A 1 83 ? 14.518 -1.224 -7.566 1.00 95.75 83 SER A N 1
ATOM 646 C CA . SER A 1 83 ? 14.393 -2.514 -8.241 1.00 95.75 83 SER A CA 1
ATOM 647 C C . SER A 1 83 ? 13.246 -3.340 -7.652 1.00 95.75 83 SER A C 1
ATOM 649 O O . SER A 1 83 ? 12.851 -3.166 -6.494 1.00 95.75 83 SER A O 1
ATOM 651 N N . ALA A 1 84 ? 12.737 -4.305 -8.423 1.00 96.38 84 ALA A N 1
ATOM 652 C CA . ALA A 1 84 ? 11.769 -5.270 -7.904 1.00 96.38 84 ALA A CA 1
ATOM 653 C C . ALA A 1 84 ? 12.323 -6.026 -6.679 1.00 96.38 84 ALA A C 1
ATOM 655 O O . ALA A 1 84 ? 11.585 -6.285 -5.734 1.00 96.38 84 ALA A O 1
ATOM 656 N N . ALA A 1 85 ? 13.630 -6.311 -6.639 1.00 97.50 85 ALA A N 1
ATOM 657 C CA . ALA A 1 85 ? 14.263 -6.938 -5.482 1.00 97.50 85 ALA A CA 1
ATOM 658 C C . ALA A 1 85 ? 14.203 -6.046 -4.227 1.00 97.50 85 ALA A C 1
ATOM 660 O O . ALA A 1 85 ? 13.968 -6.549 -3.131 1.00 97.50 85 ALA A O 1
ATOM 661 N N . ASP A 1 86 ? 14.377 -4.729 -4.362 1.00 97.50 86 ASP A N 1
ATOM 662 C CA . ASP A 1 86 ? 14.315 -3.794 -3.227 1.00 97.50 86 ASP A CA 1
ATOM 663 C C . ASP A 1 86 ? 12.896 -3.692 -2.659 1.00 97.50 86 ASP A C 1
ATOM 665 O O . ASP A 1 86 ? 12.686 -3.704 -1.440 1.00 97.50 86 ASP A O 1
ATOM 669 N N . TRP A 1 87 ? 11.900 -3.638 -3.545 1.00 97.94 87 TRP A N 1
ATOM 670 C CA . TRP A 1 87 ? 10.493 -3.708 -3.160 1.00 97.94 87 TRP A CA 1
ATOM 671 C C . TRP A 1 87 ? 10.144 -5.052 -2.518 1.00 97.94 87 TRP A C 1
ATOM 673 O O . TRP A 1 87 ? 9.439 -5.072 -1.510 1.00 97.94 87 TRP A O 1
ATOM 683 N N . GLY A 1 88 ? 10.685 -6.156 -3.041 1.00 98.25 88 GLY A N 1
ATOM 684 C CA . GLY A 1 88 ? 10.548 -7.494 -2.463 1.00 98.25 88 GLY A CA 1
ATOM 685 C C . GLY A 1 88 ? 11.039 -7.542 -1.017 1.00 98.25 88 GLY A C 1
ATOM 686 O O . GLY A 1 88 ? 10.262 -7.878 -0.128 1.00 98.25 88 GLY A O 1
ATOM 687 N N . ARG A 1 89 ? 12.263 -7.061 -0.754 1.00 98.50 89 ARG A N 1
ATOM 688 C CA . ARG A 1 89 ? 12.820 -6.974 0.613 1.00 98.50 89 ARG A CA 1
ATOM 689 C C . ARG A 1 89 ? 11.990 -6.093 1.545 1.00 98.50 89 ARG A C 1
ATOM 691 O O . ARG A 1 89 ? 11.922 -6.330 2.745 1.00 98.50 89 ARG A O 1
ATOM 698 N N . THR A 1 90 ? 11.344 -5.067 0.997 1.00 98.44 90 THR A N 1
ATOM 699 C CA . THR A 1 90 ? 10.442 -4.205 1.770 1.00 98.44 90 THR A CA 1
ATOM 700 C C . THR A 1 90 ? 9.148 -4.946 2.127 1.00 98.44 90 THR A C 1
ATOM 702 O O . THR A 1 90 ? 8.667 -4.822 3.251 1.00 98.44 90 THR A O 1
ATOM 705 N N . ALA A 1 91 ? 8.609 -5.756 1.212 1.00 98.56 91 ALA A N 1
ATOM 706 C CA . ALA A 1 91 ? 7.436 -6.595 1.456 1.00 98.56 91 ALA A CA 1
ATOM 707 C C . ALA A 1 91 ? 7.724 -7.736 2.451 1.00 98.56 91 ALA A C 1
ATOM 709 O O . ALA A 1 91 ? 6.875 -8.053 3.281 1.00 98.56 91 ALA A O 1
ATOM 710 N N . GLU A 1 92 ? 8.927 -8.316 2.418 1.00 98.31 92 GLU A N 1
ATOM 711 C CA . GLU A 1 92 ? 9.394 -9.377 3.332 1.00 98.31 92 GLU A CA 1
ATOM 712 C C . GLU A 1 92 ? 9.413 -8.969 4.812 1.00 98.31 92 GLU A C 1
ATOM 714 O O . GLU A 1 92 ? 9.516 -9.822 5.687 1.00 98.31 92 GLU A O 1
ATOM 719 N N . ARG A 1 93 ? 9.235 -7.680 5.119 1.00 98.44 93 ARG A N 1
ATOM 720 C CA . ARG A 1 93 ? 9.038 -7.188 6.490 1.00 98.44 93 ARG A CA 1
ATOM 721 C C . ARG A 1 93 ? 7.724 -7.654 7.132 1.00 98.44 93 ARG A C 1
ATOM 723 O O . ARG A 1 93 ? 7.528 -7.448 8.328 1.00 98.44 93 ARG A O 1
ATOM 730 N N . ALA A 1 94 ? 6.809 -8.232 6.355 1.00 98.62 94 ALA A N 1
ATOM 731 C CA . ALA A 1 94 ? 5.593 -8.848 6.868 1.00 98.62 94 ALA A CA 1
ATOM 732 C C . ALA A 1 94 ? 5.921 -10.043 7.777 1.00 98.62 94 ALA A C 1
ATOM 734 O O . ALA A 1 94 ? 6.807 -10.835 7.470 1.00 98.62 94 ALA A O 1
ATOM 735 N N . ARG A 1 95 ? 5.152 -10.251 8.851 1.00 98.44 95 ARG A N 1
ATOM 736 C CA . ARG A 1 95 ? 5.374 -11.386 9.766 1.00 98.44 95 ARG A CA 1
ATOM 737 C C . ARG A 1 95 ? 5.114 -12.747 9.119 1.00 98.44 95 ARG A C 1
ATOM 739 O O . ARG A 1 95 ? 5.693 -13.737 9.555 1.00 98.44 95 ARG A O 1
ATOM 746 N N . LYS A 1 96 ? 4.203 -12.820 8.140 1.00 98.00 96 LYS A N 1
ATOM 747 C CA . LYS A 1 96 ? 3.763 -14.087 7.530 1.00 98.00 96 LYS A CA 1
ATOM 748 C C . LYS A 1 96 ? 3.909 -14.103 6.015 1.00 98.00 96 LYS A C 1
ATOM 750 O O . LYS A 1 96 ? 4.319 -15.115 5.455 1.00 98.00 96 LYS A O 1
ATOM 755 N N . THR A 1 97 ? 3.512 -13.039 5.318 1.00 97.50 97 THR A N 1
ATOM 756 C CA . THR A 1 97 ? 3.487 -13.045 3.846 1.00 97.50 97 THR A CA 1
ATOM 757 C C . THR A 1 97 ? 3.832 -11.680 3.268 1.00 97.50 97 THR A C 1
ATOM 759 O O . THR A 1 97 ? 3.032 -10.753 3.333 1.00 97.50 97 THR A O 1
ATOM 762 N N . GLY A 1 98 ? 5.008 -11.575 2.654 1.00 98.19 98 GLY A N 1
ATOM 763 C CA . GLY A 1 98 ? 5.439 -10.424 1.864 1.00 98.19 98 GLY A CA 1
ATOM 764 C C . GLY A 1 98 ? 5.473 -10.772 0.382 1.00 98.19 98 GLY A C 1
ATOM 765 O O . GLY A 1 98 ? 6.082 -11.775 0.019 1.00 98.19 98 GLY A O 1
ATOM 766 N N . VAL A 1 99 ? 4.809 -10.002 -0.487 1.00 97.75 99 VAL A N 1
ATOM 767 C CA . VAL A 1 99 ? 4.775 -10.328 -1.925 1.00 97.75 99 VAL A CA 1
ATOM 768 C C . VAL A 1 99 ? 4.565 -9.117 -2.835 1.00 97.75 99 VAL A C 1
ATOM 770 O O . VAL A 1 99 ? 3.742 -8.240 -2.562 1.00 97.75 99 VAL A O 1
ATOM 773 N N . LEU A 1 100 ? 5.242 -9.121 -3.988 1.00 97.44 100 LEU A N 1
ATOM 774 C CA . LEU A 1 100 ? 4.888 -8.264 -5.121 1.00 97.44 100 LEU A CA 1
ATOM 775 C C . LEU A 1 100 ? 3.694 -8.885 -5.857 1.00 97.44 100 LEU A C 1
ATOM 777 O O . LEU A 1 100 ? 3.815 -9.910 -6.526 1.00 97.44 100 LEU A O 1
ATOM 781 N N . THR A 1 101 ? 2.506 -8.312 -5.695 1.00 96.69 101 THR A N 1
ATOM 782 C CA . THR A 1 101 ? 1.278 -8.921 -6.218 1.00 96.69 101 THR A CA 1
ATOM 783 C C . THR A 1 101 ? 1.131 -8.614 -7.705 1.00 96.69 101 THR A C 1
ATOM 785 O O . THR A 1 101 ? 0.955 -7.468 -8.094 1.00 96.69 101 THR A O 1
ATOM 788 N N . GLY A 1 102 ? 1.189 -9.653 -8.543 1.00 94.81 102 GLY A N 1
ATOM 789 C CA . GLY A 1 102 ? 0.971 -9.549 -9.991 1.00 94.81 102 GLY A CA 1
ATOM 790 C C . GLY A 1 102 ? 2.170 -9.057 -10.810 1.00 94.81 102 GLY A C 1
ATOM 791 O O . GLY A 1 102 ? 2.079 -9.046 -12.039 1.00 94.81 102 GLY A O 1
ATOM 792 N N . VAL A 1 103 ? 3.278 -8.706 -10.155 1.00 95.06 103 VAL A N 1
ATOM 793 C CA . VAL A 1 103 ? 4.515 -8.220 -10.782 1.00 95.06 103 VAL A CA 1
ATOM 794 C C . VAL A 1 103 ? 5.414 -9.395 -11.161 1.00 95.06 103 VAL A C 1
ATOM 796 O O . VAL A 1 103 ? 5.629 -10.293 -10.351 1.00 95.06 103 VAL A O 1
ATOM 799 N N . ASP A 1 104 ? 5.958 -9.369 -12.374 1.00 96.19 104 ASP A N 1
ATOM 800 C CA . ASP A 1 104 ? 7.096 -10.182 -12.796 1.00 96.19 104 ASP A CA 1
ATOM 801 C C . ASP A 1 104 ? 8.402 -9.411 -12.513 1.00 96.19 104 ASP A C 1
ATOM 803 O O . ASP A 1 104 ? 8.687 -8.417 -13.194 1.00 96.19 104 ASP A O 1
ATOM 807 N N . PRO A 1 105 ? 9.212 -9.833 -11.520 1.00 94.69 105 PRO A N 1
ATOM 808 C CA . PRO A 1 105 ? 10.439 -9.132 -11.154 1.00 94.69 105 PRO A CA 1
ATOM 809 C C . PRO A 1 105 ? 11.480 -9.071 -12.276 1.00 94.69 105 PRO A C 1
ATOM 811 O O . PRO A 1 105 ? 12.279 -8.140 -12.292 1.00 94.69 105 PRO A O 1
ATOM 814 N N . ALA A 1 106 ? 11.483 -10.040 -13.198 1.00 95.75 106 ALA A N 1
ATOM 815 C CA . ALA A 1 106 ? 12.448 -10.092 -14.295 1.00 95.75 106 ALA A CA 1
ATOM 816 C C . ALA A 1 106 ? 12.083 -9.134 -15.440 1.00 95.75 106 ALA A C 1
ATOM 818 O O . ALA A 1 106 ? 12.956 -8.705 -16.194 1.00 95.75 106 ALA A O 1
ATOM 819 N N . ALA A 1 107 ? 10.799 -8.793 -15.567 1.00 95.75 107 ALA A N 1
ATOM 820 C CA . ALA A 1 107 ? 10.297 -7.886 -16.592 1.00 95.75 107 ALA A CA 1
ATOM 821 C C . ALA A 1 107 ? 10.066 -6.454 -16.079 1.00 95.75 107 ALA A C 1
ATOM 823 O O . ALA A 1 107 ? 9.909 -5.542 -16.888 1.00 95.75 107 ALA A O 1
ATOM 824 N N . TYR A 1 108 ? 10.046 -6.224 -14.764 1.00 94.50 108 TYR A N 1
ATOM 825 C CA . TYR A 1 108 ? 9.935 -4.889 -14.170 1.00 94.50 108 TYR A CA 1
ATOM 826 C C . TYR A 1 108 ? 11.090 -3.967 -14.628 1.00 94.50 108 TYR A C 1
ATOM 828 O O . TYR A 1 108 ? 12.235 -4.417 -14.628 1.00 94.50 108 TYR A O 1
ATOM 836 N N . PRO A 1 109 ? 10.846 -2.694 -15.016 1.00 95.00 109 PRO A N 1
ATOM 837 C CA . PRO A 1 109 ? 9.591 -1.924 -14.981 1.00 95.00 109 PRO A CA 1
ATOM 838 C C . PRO A 1 109 ? 8.769 -1.968 -16.290 1.00 95.00 109 PRO A C 1
ATOM 840 O O . PRO A 1 109 ? 7.913 -1.111 -16.518 1.00 95.00 109 PRO A O 1
ATOM 843 N N . ARG A 1 110 ? 9.044 -2.927 -17.182 1.00 96.19 110 ARG A N 1
ATOM 844 C CA . ARG A 1 110 ? 8.363 -3.156 -18.475 1.00 96.19 110 ARG A CA 1
ATOM 845 C C . ARG A 1 110 ? 7.230 -4.182 -18.391 1.00 96.19 110 ARG A C 1
ATOM 847 O O . ARG A 1 110 ? 6.661 -4.572 -19.409 1.00 96.19 110 ARG A O 1
ATOM 854 N N . ASP A 1 111 ? 6.870 -4.608 -17.186 1.00 94.94 111 ASP A N 1
ATOM 855 C CA . ASP A 1 111 ? 5.874 -5.647 -16.962 1.00 94.94 111 ASP A CA 1
ATOM 856 C C . ASP A 1 111 ? 4.422 -5.128 -17.057 1.00 94.94 111 ASP A C 1
ATOM 858 O O . ASP A 1 111 ? 3.670 -5.081 -16.084 1.00 94.94 111 ASP A O 1
ATOM 862 N N . PHE A 1 112 ? 3.980 -4.721 -18.245 1.00 92.50 112 PHE A N 1
ATOM 863 C CA . PHE A 1 112 ? 2.629 -4.167 -18.424 1.00 92.50 112 PHE A CA 1
ATOM 864 C C . PHE A 1 112 ? 1.502 -5.165 -18.123 1.00 92.50 112 PHE A C 1
ATOM 866 O O . PHE A 1 112 ? 0.387 -4.769 -17.779 1.00 92.50 112 PHE A O 1
ATOM 873 N N . ALA A 1 113 ? 1.787 -6.468 -18.185 1.00 93.94 113 ALA A N 1
ATOM 874 C CA . ALA A 1 113 ? 0.834 -7.504 -17.807 1.00 93.94 113 ALA A CA 1
ATOM 875 C C . ALA A 1 113 ? 0.489 -7.476 -16.302 1.00 93.94 113 ALA A C 1
ATOM 877 O O . ALA A 1 113 ? -0.551 -8.023 -15.909 1.00 93.94 113 ALA A O 1
ATOM 878 N N . SER A 1 114 ? 1.292 -6.794 -15.470 1.00 92.31 114 SER A N 1
ATOM 879 C CA . SER A 1 114 ? 0.977 -6.578 -14.056 1.00 92.31 114 SER A CA 1
ATOM 880 C C . SER A 1 114 ? -0.365 -5.875 -13.858 1.00 92.31 114 SER A C 1
ATOM 882 O O . SER A 1 114 ? -1.078 -6.218 -12.924 1.00 92.31 114 SER A O 1
ATOM 884 N N . LEU A 1 115 ? -0.789 -4.987 -14.768 1.00 87.38 115 LEU A N 1
ATOM 885 C CA . LEU A 1 115 ? -2.067 -4.267 -14.664 1.00 87.38 115 LEU A CA 1
ATOM 886 C C . LEU A 1 115 ? -3.260 -5.223 -14.513 1.00 87.38 115 LEU A C 1
ATOM 888 O O . LEU A 1 115 ? -4.161 -4.997 -13.709 1.00 87.38 115 LEU A O 1
ATOM 892 N N . VAL A 1 116 ? -3.233 -6.342 -15.241 1.00 92.06 116 VAL A N 1
ATOM 893 C CA . VAL A 1 116 ? -4.280 -7.370 -15.175 1.00 92.06 116 VAL A CA 1
ATOM 894 C C . VAL A 1 116 ? -4.009 -8.367 -14.046 1.00 92.06 116 VAL A C 1
ATOM 896 O O . VAL A 1 116 ? -4.937 -8.786 -13.345 1.00 92.06 116 VAL A O 1
ATOM 899 N N . ARG A 1 117 ? -2.750 -8.784 -13.859 1.00 95.31 117 ARG A N 1
ATOM 900 C CA . ARG A 1 117 ? -2.395 -9.791 -12.845 1.00 95.31 117 ARG A CA 1
ATOM 901 C C . ARG A 1 117 ? -2.567 -9.282 -11.418 1.00 95.31 117 ARG A C 1
ATOM 903 O O . ARG A 1 117 ? -3.013 -10.060 -10.581 1.00 95.31 117 ARG A O 1
ATOM 910 N N . SER A 1 118 ? -2.291 -8.008 -11.158 1.00 93.81 118 SER A N 1
ATOM 911 C CA . SER A 1 118 ? -2.495 -7.349 -9.865 1.00 93.81 118 SER A CA 1
ATOM 912 C C . SER A 1 118 ? -3.940 -7.492 -9.404 1.00 93.81 118 SER A C 1
ATOM 914 O O . SER A 1 118 ? -4.201 -8.068 -8.348 1.00 93.81 118 SER A O 1
ATOM 916 N N . HIS A 1 119 ? -4.895 -7.100 -10.251 1.00 91.69 119 HIS A N 1
ATOM 917 C CA . HIS A 1 119 ? -6.318 -7.223 -9.944 1.00 91.69 119 HIS A CA 1
ATOM 918 C C . HIS A 1 119 ? -6.743 -8.683 -9.702 1.00 91.69 119 HIS A C 1
ATOM 920 O O . HIS A 1 119 ? -7.471 -8.984 -8.755 1.00 91.69 119 HIS A O 1
ATOM 926 N N . ARG A 1 120 ? -6.252 -9.633 -10.514 1.00 93.94 120 ARG A N 1
ATOM 927 C CA . ARG A 1 120 ? -6.510 -11.070 -10.293 1.00 93.94 120 ARG A CA 1
ATOM 928 C C . ARG A 1 120 ? -5.936 -11.561 -8.962 1.00 93.94 120 ARG A C 1
ATOM 930 O O . ARG A 1 120 ? -6.612 -12.309 -8.260 1.00 93.94 120 ARG A O 1
ATOM 937 N N . GLY A 1 121 ? -4.733 -11.115 -8.607 1.00 94.69 121 GLY A N 1
ATOM 938 C CA . GLY A 1 121 ? -4.079 -11.427 -7.340 1.00 94.69 121 GLY A CA 1
ATOM 939 C C . GLY A 1 121 ? -4.888 -10.940 -6.140 1.00 94.69 121 GLY A C 1
ATOM 940 O O . GLY A 1 121 ? -5.149 -11.716 -5.223 1.00 94.69 121 GLY A O 1
ATOM 941 N N . LEU A 1 122 ? -5.384 -9.700 -6.179 1.00 94.31 122 LEU A N 1
ATOM 942 C CA . LEU A 1 122 ? -6.257 -9.165 -5.128 1.00 94.31 122 LEU A CA 1
ATOM 943 C C . LEU A 1 122 ? -7.608 -9.893 -5.063 1.00 94.31 122 LEU A C 1
ATOM 945 O O . LEU A 1 122 ? -8.120 -10.198 -3.981 1.00 94.31 122 LEU A O 1
ATOM 949 N N . ARG A 1 123 ? -8.179 -10.263 -6.216 1.00 94.12 123 ARG A N 1
ATOM 950 C CA . ARG A 1 123 ? -9.403 -11.076 -6.263 1.00 94.12 123 ARG A CA 1
ATOM 951 C C . ARG A 1 123 ? -9.224 -12.470 -5.662 1.00 94.12 123 ARG A C 1
ATOM 953 O O . ARG A 1 123 ? -10.225 -13.031 -5.225 1.00 94.12 123 ARG A O 1
ATOM 960 N N . ALA A 1 124 ? -8.012 -13.010 -5.596 1.00 93.94 124 ALA A N 1
ATOM 961 C CA . ALA A 1 124 ? -7.749 -14.317 -4.997 1.00 93.94 124 ALA A CA 1
ATOM 962 C C . ALA A 1 124 ? -7.662 -14.291 -3.456 1.00 93.94 124 ALA A C 1
ATOM 964 O O . ALA A 1 124 ? -7.661 -15.350 -2.830 1.00 93.94 124 ALA A O 1
ATOM 965 N N . ILE A 1 125 ? -7.620 -13.110 -2.824 1.00 94.62 125 ILE A N 1
ATOM 966 C CA . ILE A 1 125 ? -7.588 -12.997 -1.360 1.00 94.62 125 ILE A CA 1
ATOM 967 C C . ILE A 1 125 ? -8.903 -13.530 -0.770 1.00 94.62 125 ILE A C 1
ATOM 969 O O . ILE A 1 125 ? -9.991 -13.031 -1.068 1.00 94.62 125 ILE A O 1
ATOM 973 N N . ARG A 1 126 ? -8.796 -14.553 0.089 1.00 91.75 126 ARG A N 1
ATOM 974 C CA . ARG A 1 126 ? -9.949 -15.278 0.652 1.00 91.75 126 ARG A CA 1
ATOM 975 C C . ARG A 1 126 ? -10.707 -14.491 1.719 1.00 91.75 126 ARG A C 1
ATOM 977 O O . ARG A 1 126 ? -11.925 -14.615 1.802 1.00 91.75 126 ARG A O 1
ATOM 984 N N . ALA A 1 127 ? -10.002 -13.719 2.544 1.00 92.38 127 ALA A N 1
ATOM 985 C CA . ALA A 1 127 ? -10.628 -12.892 3.570 1.00 92.38 127 ALA A CA 1
ATOM 986 C C . ALA A 1 127 ? -11.421 -11.761 2.904 1.00 92.38 127 ALA A C 1
ATOM 988 O O . ALA A 1 127 ? -10.860 -10.988 2.125 1.00 92.38 127 ALA A O 1
ATOM 989 N N . ARG A 1 128 ? -12.727 -11.694 3.182 1.00 94.75 128 ARG A N 1
ATOM 990 C CA . ARG A 1 128 ? -13.647 -10.745 2.551 1.00 94.75 128 ARG A CA 1
ATOM 991 C C . ARG A 1 128 ? -14.618 -10.149 3.578 1.00 94.75 128 ARG A C 1
ATOM 993 O O . ARG A 1 128 ? -15.422 -10.887 4.136 1.00 94.75 128 ARG A O 1
ATOM 1000 N N . TYR A 1 129 ? -14.658 -8.822 3.723 1.00 94.25 129 TYR A N 1
ATOM 1001 C CA . TYR A 1 129 ? -15.558 -8.085 4.638 1.00 94.25 129 TYR A CA 1
ATOM 1002 C C . TYR A 1 129 ? -16.596 -7.214 3.920 1.00 94.25 129 TYR A C 1
ATOM 1004 O O . TYR A 1 129 ? -16.251 -6.640 2.881 1.00 94.25 129 TYR A O 1
ATOM 1012 N N . PRO A 1 130 ? -17.861 -7.154 4.383 1.00 93.81 130 PRO A N 1
ATOM 1013 C CA . PRO A 1 130 ? -18.883 -6.306 3.769 1.00 93.81 130 PRO A CA 1
ATOM 1014 C C . PRO A 1 130 ? -18.365 -4.889 3.523 1.00 93.81 130 PRO A C 1
ATOM 1016 O O . PRO A 1 130 ? -17.579 -4.378 4.321 1.00 93.81 130 PRO A O 1
ATOM 1019 N N . MET A 1 131 ? -18.800 -4.264 2.426 1.00 93.94 131 MET A N 1
ATOM 1020 C CA . MET A 1 131 ? -18.378 -2.895 2.135 1.00 93.94 131 MET A CA 1
ATOM 1021 C C . MET A 1 131 ? -18.756 -1.983 3.305 1.00 93.94 131 MET A C 1
ATOM 1023 O O . MET A 1 131 ? -19.895 -2.049 3.781 1.00 93.94 131 MET A O 1
ATOM 1027 N N . PRO A 1 132 ? -17.820 -1.160 3.797 1.00 90.94 132 PRO A N 1
ATOM 1028 C CA . PRO A 1 132 ? -18.112 -0.279 4.906 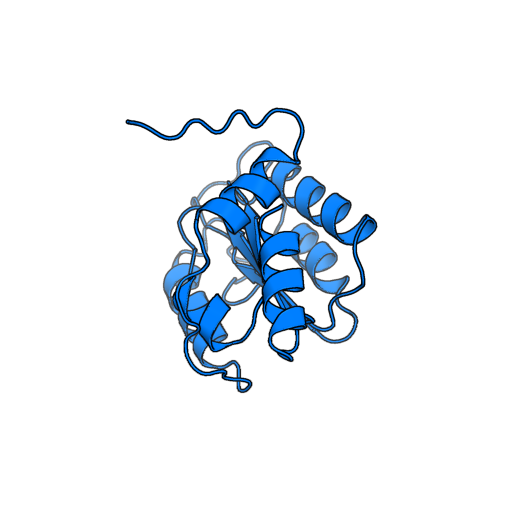1.00 90.94 132 PRO A CA 1
ATOM 1029 C C . PRO A 1 132 ? -19.049 0.851 4.472 1.00 90.94 132 PRO A C 1
ATOM 1031 O O . PRO A 1 132 ? -19.108 1.219 3.298 1.00 90.94 132 PRO A O 1
ATOM 1034 N N . LEU A 1 133 ? -19.748 1.439 5.446 1.00 89.50 133 LEU A N 1
ATOM 1035 C CA . LEU A 1 133 ? -20.311 2.776 5.271 1.00 89.50 133 LEU A CA 1
ATOM 1036 C C . LEU A 1 133 ? -19.190 3.767 4.919 1.00 89.50 133 LEU A C 1
ATOM 1038 O O . LEU A 1 133 ? -18.046 3.527 5.316 1.00 89.50 133 LEU A O 1
ATOM 1042 N N . PRO A 1 134 ? -19.498 4.863 4.206 1.00 89.50 134 PRO A N 1
ATOM 1043 C CA . PRO A 1 134 ? -18.511 5.883 3.881 1.00 89.50 134 PRO A CA 1
ATOM 1044 C C . PRO A 1 134 ? -17.747 6.361 5.119 1.00 89.50 134 PRO A C 1
ATOM 1046 O O . PRO A 1 134 ? -18.331 6.524 6.192 1.00 89.50 134 PRO A O 1
ATOM 1049 N N . LEU A 1 135 ? -16.442 6.580 4.958 1.00 89.38 135 LEU A N 1
ATOM 1050 C CA . LEU A 1 135 ? -15.635 7.227 5.983 1.00 89.38 135 LEU A CA 1
ATOM 1051 C C . LEU A 1 135 ? -16.077 8.687 6.111 1.00 89.38 135 LEU A C 1
ATOM 1053 O O . LEU A 1 135 ? -16.206 9.387 5.105 1.00 89.38 135 LEU A O 1
ATOM 1057 N N . ASP A 1 136 ? -16.308 9.126 7.344 1.00 89.62 136 ASP A N 1
ATOM 1058 C CA . ASP A 1 136 ? -16.672 10.507 7.632 1.00 89.62 136 ASP A CA 1
ATOM 1059 C C . ASP A 1 136 ? -15.557 11.476 7.197 1.00 89.62 136 ASP A C 1
ATOM 1061 O O . ASP A 1 136 ? -14.370 11.254 7.455 1.00 89.62 136 ASP A O 1
ATOM 1065 N N . ALA A 1 137 ? -15.950 12.552 6.514 1.00 89.31 137 ALA A N 1
ATOM 1066 C CA . ALA A 1 137 ? -15.012 13.480 5.893 1.00 89.31 137 ALA A CA 1
ATOM 1067 C C . ALA A 1 137 ? -14.234 14.305 6.925 1.00 89.31 137 ALA A C 1
ATOM 1069 O O . ALA A 1 137 ? -13.054 14.571 6.708 1.00 89.31 137 ALA A O 1
ATOM 1070 N N . GLU A 1 138 ? -14.862 14.677 8.043 1.00 90.19 138 GLU A N 1
ATOM 1071 C CA . GLU A 1 138 ? -14.204 15.435 9.114 1.00 90.19 138 GLU A CA 1
ATOM 1072 C C . GLU A 1 138 ? -13.172 14.560 9.835 1.00 90.19 138 GLU A C 1
ATOM 1074 O O . GLU A 1 138 ? -12.044 14.987 10.076 1.00 90.19 138 GLU A O 1
ATOM 1079 N N . THR A 1 139 ? -13.509 13.292 10.080 1.00 90.12 139 THR A N 1
ATOM 1080 C CA . THR A 1 139 ? -12.581 12.291 10.627 1.00 90.12 139 THR A CA 1
ATOM 1081 C C . THR A 1 139 ? -11.371 12.097 9.710 1.00 90.12 139 THR A C 1
ATOM 1083 O O . THR A 1 139 ? -10.223 12.110 10.164 1.00 90.12 139 THR A O 1
ATOM 1086 N N . ALA A 1 140 ? -11.608 11.955 8.403 1.00 90.75 140 ALA A N 1
ATOM 1087 C CA . ALA A 1 140 ? -10.536 11.823 7.424 1.00 90.75 140 ALA A CA 1
ATOM 1088 C C . ALA A 1 140 ? -9.666 13.089 7.348 1.00 90.75 140 ALA A C 1
ATOM 1090 O O . ALA A 1 140 ? -8.438 12.985 7.328 1.00 90.75 140 ALA A O 1
ATOM 1091 N N . ALA A 1 141 ? -10.282 14.275 7.342 1.00 90.62 141 ALA A N 1
ATOM 1092 C CA . ALA A 1 141 ? -9.580 15.553 7.325 1.00 90.62 141 ALA A CA 1
ATOM 1093 C C . ALA A 1 141 ? -8.691 15.715 8.563 1.00 90.62 141 ALA A C 1
ATOM 1095 O O . ALA A 1 141 ? -7.495 15.955 8.417 1.00 90.62 141 ALA A O 1
ATOM 1096 N N . ALA A 1 142 ? -9.231 15.481 9.762 1.00 89.06 142 ALA A N 1
ATOM 1097 C CA . ALA A 1 142 ? -8.479 15.562 11.011 1.00 89.06 142 ALA A CA 1
ATOM 1098 C C . ALA A 1 142 ? -7.244 14.643 11.005 1.00 89.06 142 ALA A C 1
ATOM 1100 O O . ALA A 1 142 ? -6.146 15.072 11.361 1.00 89.06 142 ALA A O 1
ATOM 1101 N N . ALA A 1 143 ? -7.391 13.399 10.536 1.00 90.25 143 ALA A N 1
ATOM 1102 C CA . ALA A 1 143 ? -6.287 12.442 10.479 1.00 90.25 143 ALA A CA 1
ATOM 1103 C C . ALA A 1 143 ? -5.186 12.831 9.475 1.00 90.25 143 ALA A C 1
ATOM 1105 O O . ALA A 1 143 ? -4.007 12.543 9.699 1.00 90.25 143 ALA A O 1
ATOM 1106 N N . VAL A 1 144 ? -5.547 13.462 8.355 1.00 87.19 144 VAL A N 1
ATOM 1107 C CA . VAL A 1 144 ? -4.576 13.893 7.338 1.00 87.19 144 VAL A CA 1
ATOM 1108 C C . VAL A 1 144 ? -3.915 15.217 7.735 1.00 87.19 144 VAL A C 1
ATOM 1110 O O . VAL A 1 144 ? -2.701 15.340 7.593 1.00 87.19 144 VAL A O 1
ATOM 1113 N N . SER A 1 145 ? -4.671 16.161 8.302 1.00 90.00 145 SER A N 1
ATOM 1114 C CA . SER A 1 145 ? -4.175 17.454 8.800 1.00 90.00 145 SER A CA 1
ATOM 1115 C C . SER A 1 145 ? -3.283 17.348 10.033 1.00 90.00 145 SER A C 1
ATOM 1117 O O . SER A 1 145 ? -2.527 18.270 10.314 1.00 90.00 145 SER A O 1
ATOM 1119 N N . ALA A 1 146 ? -3.312 16.223 10.752 1.00 87.56 146 ALA A N 1
ATOM 1120 C CA . ALA A 1 146 ? -2.351 15.949 11.819 1.00 87.56 146 ALA A CA 1
ATOM 1121 C C . ALA A 1 146 ? -0.905 15.778 11.305 1.00 87.56 146 ALA A C 1
ATOM 1123 O O . ALA A 1 146 ? 0.025 15.711 12.108 1.00 87.56 146 ALA A O 1
ATOM 1124 N N . ARG A 1 147 ? -0.688 15.678 9.983 1.00 83.06 147 ARG A N 1
ATOM 1125 C CA . ARG A 1 147 ? 0.657 15.651 9.400 1.00 83.06 147 ARG A CA 1
ATOM 1126 C C . ARG A 1 147 ? 1.181 17.040 9.093 1.00 83.06 147 ARG A C 1
ATOM 1128 O O . ARG A 1 147 ? 0.505 17.856 8.475 1.00 83.06 147 ARG A O 1
ATOM 1135 N N . GLU A 1 148 ? 2.449 17.241 9.433 1.00 84.50 148 GLU A N 1
ATOM 1136 C CA . GLU A 1 148 ? 3.198 18.418 9.010 1.00 84.50 148 GLU A CA 1
ATOM 1137 C C . GLU A 1 148 ? 3.163 18.573 7.483 1.00 84.50 148 GLU A C 1
ATOM 1139 O O . GLU A 1 148 ? 3.270 17.599 6.732 1.00 84.50 148 GLU A O 1
ATOM 1144 N N . GLY A 1 149 ? 3.000 19.815 7.026 1.00 83.75 149 GLY A N 1
ATOM 1145 C CA . GLY A 1 149 ? 2.959 20.154 5.603 1.00 83.75 149 GLY A CA 1
ATOM 1146 C C . GLY A 1 149 ? 1.606 19.945 4.914 1.00 83.75 149 GLY A C 1
ATOM 1147 O O . GLY A 1 149 ? 1.518 20.178 3.710 1.00 83.75 149 GLY A O 1
ATOM 1148 N N . VAL A 1 150 ? 0.553 19.546 5.637 1.00 85.81 150 VAL A N 1
ATOM 1149 C CA . VAL A 1 150 ? -0.812 19.451 5.096 1.00 85.81 150 VAL A CA 1
ATOM 1150 C C . VAL A 1 150 ? -1.673 20.604 5.620 1.00 85.81 150 VAL A C 1
ATOM 1152 O O . VAL A 1 150 ? -1.993 20.659 6.803 1.00 85.81 150 VAL A O 1
ATOM 1155 N N . ASP A 1 151 ? -2.116 21.485 4.720 1.00 84.62 151 ASP A N 1
ATOM 1156 C CA . ASP A 1 151 ? -3.169 22.477 4.984 1.00 84.62 151 ASP A CA 1
ATOM 1157 C C . ASP A 1 151 ? -4.475 22.013 4.322 1.00 84.62 151 ASP A C 1
ATOM 1159 O O . ASP A 1 151 ? -4.571 21.942 3.093 1.00 84.62 151 ASP A O 1
ATOM 1163 N N . TRP A 1 152 ? -5.474 21.653 5.132 1.00 83.31 152 TRP A N 1
ATOM 1164 C CA . TRP A 1 152 ? -6.794 21.262 4.639 1.00 83.31 152 TRP A CA 1
ATOM 1165 C C . TRP A 1 152 ? -7.773 22.422 4.781 1.00 83.31 152 TRP A C 1
ATOM 1167 O O . TRP A 1 152 ? -7.977 22.959 5.869 1.00 83.31 152 TRP A O 1
ATOM 1177 N N . ARG A 1 153 ? -8.430 22.775 3.675 1.00 84.81 153 ARG A N 1
ATOM 1178 C CA . ARG A 1 153 ? -9.440 23.833 3.639 1.00 84.81 153 ARG A CA 1
ATOM 1179 C C . ARG A 1 153 ? -10.724 23.296 3.041 1.00 84.81 153 ARG A C 1
ATOM 1181 O O . ARG A 1 153 ? -10.750 22.864 1.890 1.00 84.81 153 ARG A O 1
ATOM 1188 N N . ARG A 1 154 ? -11.810 23.384 3.803 1.00 81.69 154 ARG A N 1
ATOM 1189 C CA . ARG A 1 154 ? -13.149 23.125 3.281 1.00 81.69 154 ARG A CA 1
ATOM 1190 C C . ARG A 1 154 ? -13.539 24.261 2.336 1.00 81.69 154 ARG A C 1
ATOM 1192 O O . ARG A 1 154 ? -13.595 25.419 2.753 1.00 81.69 154 ARG A O 1
ATOM 1199 N N . LEU A 1 155 ? -13.788 23.937 1.070 1.00 79.81 155 LEU A N 1
ATOM 1200 C CA . LEU A 1 155 ? -14.370 24.892 0.128 1.00 79.81 155 LEU A CA 1
ATOM 1201 C C . LEU A 1 155 ? -15.822 25.151 0.552 1.00 79.81 155 LEU A C 1
ATOM 1203 O O . LEU A 1 155 ? -16.562 24.204 0.827 1.00 79.81 155 LEU A O 1
ATOM 1207 N N . ARG A 1 156 ? -16.166 26.433 0.700 1.00 69.00 156 ARG A N 1
ATOM 1208 C CA . ARG A 1 156 ? -17.522 26.897 1.013 1.00 69.00 156 ARG A CA 1
ATOM 1209 C C . ARG A 1 156 ? -18.395 26.886 -0.229 1.00 69.00 156 ARG A C 1
ATOM 1211 O O . ARG A 1 156 ? -17.846 27.181 -1.314 1.00 69.00 156 ARG A O 1
#

pLDDT: mean 93.47, std 4.55, range [69.0, 98.69]

Organism: NCBI:txid1931232

Foldseek 3Di:
DQLVLLLVVCVVVVHDSQAAEEEEDPRDDVVLCQFQSHRYDYFDAQFPVSLVVLLVVCVPDDAHQFYEYEHAQPQDDDPRHDAPVSQQVSQVSHNHYRDHQQDDRVCPSNPPSSSVRNVVSSVPRPRTDDRDDDDDPVSVCVVVVVDPPDDDDDDD

Sequence (156 aa):
AVADLYRAWYTDRGLPADRLLAESFLLLDPWQALRTGSVPYWSVFGTETARAGLAAYLDGTDPYDEIRVLLFNHGTDSIGLASAADWGRTAERARKTGVLTGVDPAAYPRDFASLVRSHRGLRAIRARYPMPLPLDAETAAAAVSAREGVDWRRLR